Protein AF-A0A838YQ54-F1 (afdb_monomer)

Structure (mmCIF, N/CA/C/O backbone):
data_AF-A0A838YQ54-F1
#
_entry.id   AF-A0A838YQ54-F1
#
loop_
_atom_site.group_PDB
_atom_site.id
_atom_site.type_symbol
_atom_site.label_atom_id
_atom_site.label_alt_id
_atom_site.label_comp_id
_atom_site.label_asym_id
_atom_site.label_entity_id
_atom_site.label_seq_id
_atom_site.pdbx_PDB_ins_code
_atom_site.Cartn_x
_atom_site.Cartn_y
_atom_site.Cartn_z
_atom_site.occupancy
_atom_site.B_iso_or_equiv
_atom_site.auth_seq_id
_atom_site.auth_comp_id
_atom_site.auth_asym_id
_atom_site.auth_atom_id
_atom_site.pdbx_PDB_model_num
ATOM 1 N N . MET A 1 1 ? -20.524 3.853 6.469 1.00 82.69 1 MET A N 1
ATOM 2 C CA . MET A 1 1 ? -19.826 4.681 7.485 1.00 82.69 1 MET A CA 1
ATOM 3 C C . MET A 1 1 ? -20.019 4.197 8.916 1.00 82.69 1 MET A C 1
ATOM 5 O O . MET A 1 1 ? -19.014 4.138 9.607 1.00 82.69 1 MET A O 1
ATOM 9 N N . ARG A 1 2 ? -21.242 3.840 9.356 1.00 90.31 2 ARG A N 1
ATOM 10 C CA . ARG A 1 2 ? -21.509 3.380 10.739 1.00 90.31 2 ARG A CA 1
ATOM 11 C C . ARG A 1 2 ? -20.528 2.310 11.221 1.00 90.31 2 ARG A C 1
ATOM 13 O O . ARG A 1 2 ? -19.829 2.557 12.180 1.00 90.31 2 ARG A O 1
ATOM 20 N N . ALA A 1 3 ? -20.305 1.264 10.422 1.00 94.25 3 ALA A N 1
ATOM 21 C CA . ALA A 1 3 ? -19.349 0.197 10.737 1.00 94.25 3 ALA A CA 1
ATOM 22 C C . ALA A 1 3 ? -17.947 0.671 11.196 1.00 94.25 3 ALA A C 1
ATOM 24 O O . ALA A 1 3 ? -17.3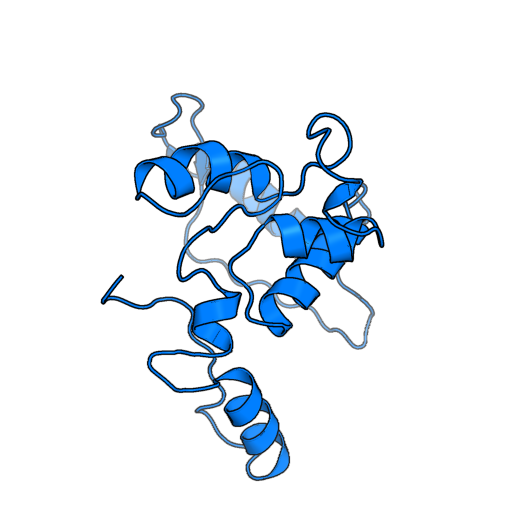47 0.043 12.058 1.00 94.25 3 ALA A O 1
ATOM 25 N N . TYR A 1 4 ? -17.418 1.771 10.641 1.00 96.00 4 TYR A N 1
ATOM 26 C CA . TYR A 1 4 ? -16.141 2.342 11.091 1.00 96.00 4 TYR A CA 1
ATOM 27 C C . TYR A 1 4 ? -16.275 3.085 12.428 1.00 96.00 4 TYR A C 1
ATOM 29 O O . TYR A 1 4 ? -15.428 2.916 13.297 1.00 96.00 4 TYR A O 1
ATOM 37 N N . LEU A 1 5 ? -17.324 3.899 12.590 1.00 96.12 5 LEU A N 1
ATOM 38 C CA . LEU A 1 5 ? -17.555 4.682 13.809 1.00 96.12 5 LEU A CA 1
ATOM 39 C C . LEU A 1 5 ? -17.919 3.783 14.993 1.00 96.12 5 LEU A C 1
ATOM 41 O O . LEU A 1 5 ? -17.334 3.944 16.055 1.00 96.12 5 LEU A O 1
ATOM 45 N N . ASP A 1 6 ? -18.783 2.794 14.772 1.00 97.00 6 ASP A N 1
ATOM 46 C CA . ASP A 1 6 ? -19.198 1.819 15.782 1.00 97.00 6 ASP A CA 1
ATOM 47 C C . ASP A 1 6 ? -17.983 1.018 16.293 1.00 97.00 6 ASP A C 1
ATOM 49 O O . ASP A 1 6 ? -17.859 0.753 17.485 1.00 97.00 6 ASP A O 1
ATOM 53 N N . LEU A 1 7 ? -17.034 0.673 15.406 1.00 97.38 7 LEU A N 1
ATOM 54 C CA . LEU A 1 7 ? -15.790 0.011 15.808 1.00 97.38 7 LEU A CA 1
ATOM 55 C C . LEU A 1 7 ? -14.899 0.928 16.657 1.00 97.38 7 LEU A C 1
ATOM 57 O O . LEU A 1 7 ? -14.306 0.470 17.632 1.00 97.38 7 LEU A O 1
ATOM 61 N N . LEU A 1 8 ? -14.777 2.207 16.292 1.00 96.75 8 LEU A N 1
ATOM 62 C CA . LEU A 1 8 ? -14.005 3.162 17.089 1.00 96.75 8 LEU A CA 1
ATOM 63 C C . LEU A 1 8 ? -14.623 3.365 18.474 1.00 96.75 8 LEU A C 1
ATOM 65 O O . LEU A 1 8 ? -13.893 3.340 19.460 1.00 96.75 8 LEU A O 1
ATOM 69 N N . GLU A 1 9 ? -15.942 3.536 18.546 1.00 97.69 9 GLU A N 1
ATOM 70 C CA . GLU A 1 9 ? -16.687 3.665 19.801 1.00 97.69 9 GLU A CA 1
ATOM 71 C C . GLU A 1 9 ? -16.490 2.425 20.677 1.00 97.69 9 GLU A C 1
ATOM 73 O O . GLU A 1 9 ? -16.056 2.544 21.821 1.00 97.69 9 GLU A O 1
ATOM 78 N N . TYR A 1 10 ? -16.637 1.228 20.102 1.00 97.88 10 TYR A N 1
ATOM 79 C CA . TYR A 1 10 ? -16.378 -0.020 20.816 1.00 97.88 10 TYR A CA 1
ATOM 80 C C . TYR A 1 10 ? -14.953 -0.098 21.378 1.00 97.88 10 TYR A C 1
ATOM 82 O O . TYR A 1 10 ? -14.775 -0.498 22.529 1.00 97.88 10 TYR A O 1
ATOM 90 N N . ILE A 1 11 ? -13.933 0.272 20.592 1.00 97.81 11 ILE A N 1
ATOM 91 C CA . ILE A 1 11 ? -12.534 0.269 21.051 1.00 97.81 11 ILE A CA 1
ATOM 92 C C . ILE A 1 11 ? -12.337 1.267 22.195 1.00 97.81 11 ILE A C 1
ATOM 94 O O . ILE A 1 11 ? -11.635 0.945 23.147 1.00 97.81 11 ILE A O 1
ATOM 98 N N . LEU A 1 12 ? -12.944 2.452 22.129 1.00 97.44 12 LEU A N 1
ATOM 99 C CA . LEU A 1 12 ? -12.824 3.464 23.182 1.00 97.44 12 LEU A CA 1
ATOM 100 C C . LEU A 1 12 ? -13.498 3.034 24.490 1.00 97.44 12 LEU A C 1
ATOM 102 O O . LEU A 1 12 ? -12.970 3.320 25.561 1.00 97.44 12 LEU A O 1
ATOM 106 N N . GLU A 1 13 ? -14.637 2.350 24.408 1.00 97.81 13 GLU A N 1
ATOM 107 C CA . GLU A 1 13 ? -15.409 1.926 25.581 1.00 97.81 13 GLU A CA 1
ATOM 108 C C . GLU A 1 13 ? -14.914 0.612 26.197 1.00 97.81 13 GLU A C 1
ATOM 110 O O . GLU A 1 13 ? -14.925 0.460 27.417 1.00 97.81 13 GLU A O 1
ATOM 115 N N . ASN A 1 14 ? -14.491 -0.344 25.365 1.00 97.56 14 ASN A N 1
ATOM 116 C CA . ASN A 1 14 ? -14.231 -1.731 25.774 1.00 97.56 14 ASN A CA 1
ATOM 117 C C . ASN A 1 14 ? -12.789 -2.189 25.506 1.00 97.56 14 ASN A C 1
ATOM 119 O O . ASN A 1 14 ? -12.447 -3.342 25.774 1.00 97.56 14 ASN A O 1
ATOM 123 N N . GLY A 1 15 ? -11.949 -1.340 24.913 1.00 96.94 15 GLY A N 1
ATOM 124 C CA . GLY A 1 15 ? -10.582 -1.697 24.558 1.00 96.94 15 GLY A CA 1
ATOM 125 C C . GLY A 1 15 ? -9.650 -1.792 25.763 1.00 96.94 15 GLY A C 1
ATOM 126 O O . GLY A 1 15 ? -9.796 -1.108 26.773 1.00 96.94 15 GLY A O 1
ATOM 127 N N . GLU A 1 16 ? -8.631 -2.633 25.629 1.00 95.94 16 GLU A N 1
ATOM 128 C CA . GLU A 1 16 ? -7.562 -2.764 26.610 1.00 95.94 16 GLU A CA 1
ATOM 129 C C . GLU A 1 16 ? -6.501 -1.689 26.373 1.00 95.94 16 GLU A C 1
ATOM 131 O O . GLU A 1 16 ? -5.988 -1.550 25.254 1.00 95.94 16 GLU A O 1
ATOM 136 N N . VAL A 1 17 ? -6.125 -0.977 27.438 1.00 94.38 17 VAL A N 1
ATOM 137 C CA . VAL A 1 17 ? -4.977 -0.066 27.422 1.00 94.38 17 VAL A CA 1
ATOM 138 C C . VAL A 1 17 ? -3.695 -0.894 27.415 1.00 94.38 17 VAL A C 1
ATOM 140 O O . VAL A 1 17 ? -3.468 -1.710 28.310 1.00 94.38 17 VAL A O 1
ATOM 143 N N . LYS A 1 18 ? -2.850 -0.685 26.408 1.00 89.75 18 LYS A N 1
ATOM 144 C CA . LYS A 1 18 ? -1.565 -1.368 26.244 1.00 89.75 18 LYS A CA 1
ATOM 145 C C . LYS A 1 18 ? -0.453 -0.356 26.093 1.00 89.75 18 LYS A C 1
ATOM 147 O O . LYS A 1 18 ? -0.590 0.622 25.360 1.00 89.75 18 LYS A O 1
ATOM 152 N N . ASP A 1 19 ? 0.659 -0.633 26.758 1.00 87.06 19 ASP A N 1
ATOM 153 C CA . ASP A 1 19 ? 1.901 0.070 26.478 1.00 87.06 19 ASP A CA 1
ATOM 154 C C . ASP A 1 19 ? 2.442 -0.378 25.111 1.00 87.06 19 ASP A C 1
ATOM 156 O O . ASP A 1 19 ? 2.221 -1.519 24.689 1.00 87.06 19 ASP A O 1
ATOM 160 N N . ASP A 1 20 ? 3.111 0.519 24.391 1.00 79.75 20 ASP A N 1
ATOM 161 C CA . ASP A 1 20 ? 3.604 0.254 23.040 1.00 79.75 20 ASP A CA 1
ATOM 162 C C . ASP A 1 20 ? 5.093 0.580 22.877 1.00 79.75 20 ASP A C 1
ATOM 164 O O . ASP A 1 20 ? 5.713 1.291 23.667 1.00 79.75 20 ASP A O 1
ATOM 168 N N . ARG A 1 21 ? 5.703 0.042 21.813 1.00 77.06 21 ARG A N 1
ATOM 169 C CA . ARG A 1 21 ? 7.134 0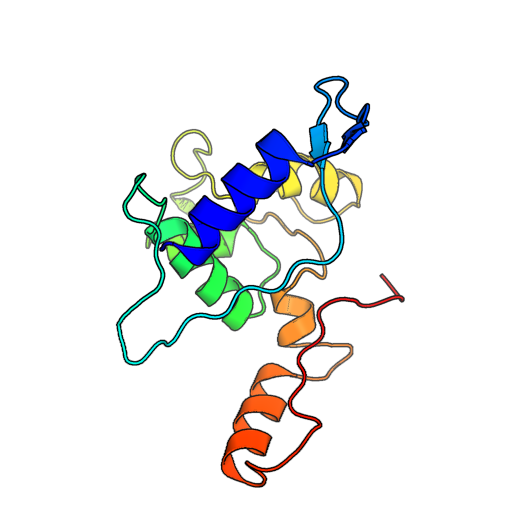.236 21.514 1.00 77.06 21 ARG A CA 1
ATOM 170 C C . ARG A 1 21 ? 7.505 1.718 21.345 1.00 77.06 21 ARG A C 1
ATOM 172 O O . ARG A 1 21 ? 8.665 2.083 21.519 1.00 77.06 21 ARG A O 1
ATOM 179 N N . THR A 1 22 ? 6.534 2.557 20.992 1.00 78.81 22 THR A N 1
ATOM 180 C CA . THR A 1 22 ? 6.680 4.002 20.785 1.00 78.81 22 THR A CA 1
ATOM 181 C C . THR A 1 22 ? 6.480 4.834 22.054 1.00 78.81 22 THR A C 1
ATOM 183 O O . THR A 1 22 ? 6.655 6.049 21.991 1.00 78.81 22 THR A O 1
ATOM 186 N N . LYS A 1 23 ? 6.166 4.213 23.203 1.00 79.88 23 LYS A N 1
ATOM 187 C CA . LYS A 1 23 ? 5.871 4.869 24.494 1.00 79.88 23 LYS A CA 1
ATOM 188 C C . LYS A 1 23 ? 4.723 5.883 24.439 1.00 79.88 23 LYS A C 1
ATOM 190 O O . LYS A 1 23 ? 4.661 6.798 25.256 1.00 79.88 23 LYS A O 1
ATOM 195 N N . THR A 1 24 ? 3.846 5.757 23.448 1.00 87.75 24 THR A N 1
ATOM 196 C CA . THR A 1 24 ? 2.642 6.592 23.312 1.00 87.75 24 THR A CA 1
ATOM 197 C C . THR A 1 24 ? 1.443 5.906 23.963 1.00 87.75 24 THR A C 1
ATOM 199 O O . THR A 1 24 ? 0.563 6.580 24.495 1.00 87.75 24 THR A O 1
ATOM 202 N N . GLY A 1 25 ? 1.451 4.570 23.987 1.00 87.75 25 GLY A N 1
ATOM 203 C CA . GLY A 1 25 ? 0.347 3.757 24.476 1.00 87.75 25 GLY A CA 1
ATOM 204 C C . GLY A 1 25 ? -0.786 3.644 23.454 1.00 87.75 25 GLY A C 1
ATOM 205 O O . GLY A 1 25 ? -0.965 4.485 22.572 1.00 87.75 25 GLY A O 1
ATOM 206 N N . THR A 1 26 ? -1.572 2.577 23.568 1.00 93.44 26 THR A N 1
ATOM 207 C CA . THR A 1 26 ? -2.699 2.283 22.673 1.00 93.44 26 THR A CA 1
ATOM 208 C C . THR A 1 26 ? -3.914 1.800 23.456 1.00 93.44 26 THR A C 1
ATOM 210 O O . THR A 1 26 ? -3.776 1.179 24.506 1.00 93.44 26 THR A O 1
ATOM 213 N N . ILE A 1 27 ? -5.112 2.057 22.927 1.00 95.56 27 ILE A N 1
ATOM 214 C CA . ILE A 1 27 ? -6.343 1.368 23.333 1.00 95.56 27 ILE A CA 1
ATOM 215 C C . IL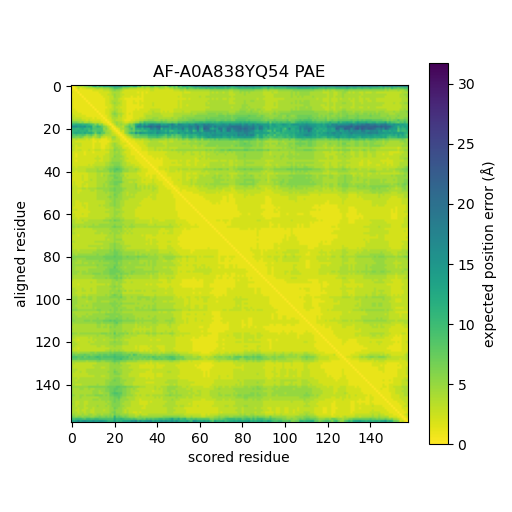E A 1 27 ? -6.671 0.394 22.207 1.00 95.56 27 ILE A C 1
ATOM 217 O O . ILE A 1 27 ? -6.787 0.802 21.050 1.00 95.56 27 ILE A O 1
ATOM 221 N N . SER A 1 28 ? -6.746 -0.898 22.515 1.00 94.88 28 SER A N 1
ATOM 222 C CA . SER A 1 28 ? -6.795 -1.943 21.491 1.00 94.88 28 SER A CA 1
ATOM 223 C C . SER A 1 28 ? -7.874 -2.983 21.756 1.00 94.88 28 SER A C 1
ATOM 225 O O . SER A 1 28 ? -8.212 -3.293 22.895 1.00 94.88 28 SER A O 1
ATOM 227 N N . SER A 1 29 ? -8.381 -3.574 20.679 1.00 96.25 29 SER A N 1
ATOM 228 C CA . SER A 1 29 ? -9.255 -4.741 20.721 1.00 96.25 29 SER A CA 1
ATOM 229 C C . SER A 1 29 ? -8.922 -5.662 19.544 1.00 96.25 29 SER A C 1
ATOM 231 O O . SER A 1 29 ? -8.533 -5.182 18.477 1.00 96.25 29 SER A O 1
ATOM 233 N N . PHE A 1 30 ? -9.027 -6.979 19.735 1.00 96.62 30 PHE A N 1
ATOM 234 C CA . PHE A 1 30 ? -8.611 -7.984 18.752 1.00 96.62 30 PHE A CA 1
ATOM 235 C C . PHE A 1 30 ? -9.807 -8.748 18.176 1.00 96.62 30 PHE A C 1
ATOM 237 O O . PHE A 1 30 ? -10.708 -9.134 18.912 1.00 96.62 30 PHE A O 1
ATOM 244 N N . GLY A 1 31 ? -9.765 -9.022 16.867 1.00 96.06 31 GLY A N 1
ATOM 245 C CA . GLY A 1 31 ? -10.749 -9.869 16.189 1.00 96.06 31 GLY A CA 1
ATOM 246 C C . GLY A 1 31 ? -12.026 -9.136 15.776 1.00 96.06 31 GLY A C 1
ATOM 247 O O . GLY A 1 31 ? -13.107 -9.453 16.259 1.00 96.06 31 GLY A O 1
ATOM 248 N N . HIS A 1 32 ? -11.912 -8.194 14.837 1.00 96.81 32 HIS A N 1
ATOM 249 C CA . HIS A 1 32 ? -13.049 -7.440 14.296 1.00 96.81 32 HIS A CA 1
ATOM 250 C C . HIS A 1 32 ? -13.262 -7.729 12.814 1.00 96.81 32 HIS A C 1
ATOM 252 O O . HIS A 1 32 ? -12.305 -7.940 12.070 1.00 96.81 32 HIS A O 1
ATOM 258 N N . GLN A 1 33 ? -14.517 -7.693 12.367 1.00 97.06 33 GLN A N 1
ATOM 259 C CA . GLN A 1 33 ? -14.870 -7.830 10.956 1.00 97.06 33 GLN A CA 1
ATOM 260 C C . GLN A 1 33 ? -15.859 -6.740 10.557 1.00 97.06 33 GLN A C 1
ATOM 262 O O . GLN A 1 33 ? -16.945 -6.641 11.123 1.00 97.06 33 GLN A O 1
ATOM 267 N N . LEU A 1 34 ? -15.507 -5.968 9.532 1.00 96.12 34 LEU A N 1
ATOM 268 C CA . LEU A 1 34 ? -16.386 -4.966 8.936 1.00 96.12 34 LEU A CA 1
ATOM 269 C C . LEU A 1 34 ? -16.940 -5.481 7.606 1.00 96.12 34 LEU A C 1
ATOM 271 O O . LEU A 1 34 ? -16.279 -6.241 6.898 1.00 96.12 34 LEU A O 1
ATOM 275 N N . LYS A 1 35 ? -18.155 -5.056 7.259 1.00 95.44 35 LYS A N 1
ATOM 276 C CA . LYS A 1 35 ? -18.792 -5.345 5.970 1.00 95.44 35 LYS A CA 1
ATOM 277 C C . LYS A 1 35 ? -19.296 -4.045 5.354 1.00 95.44 35 LYS A C 1
ATOM 279 O O . LYS A 1 35 ? -19.866 -3.211 6.054 1.00 95.44 35 LYS A O 1
ATOM 284 N N . PHE A 1 36 ? -19.096 -3.899 4.049 1.00 95.81 36 PHE A N 1
ATOM 285 C CA . PHE A 1 36 ? -19.554 -2.755 3.267 1.00 95.81 36 PHE A CA 1
ATOM 286 C C . PHE A 1 36 ? -20.198 -3.274 1.983 1.00 95.81 36 PHE A C 1
ATOM 288 O O . PHE A 1 36 ? -19.565 -4.042 1.260 1.00 95.81 36 PHE A O 1
ATOM 295 N N . ASP A 1 37 ? -21.437 -2.868 1.714 1.00 95.62 37 ASP A N 1
ATOM 296 C CA . ASP A 1 37 ? -22.072 -3.106 0.421 1.00 95.62 37 ASP A CA 1
ATOM 297 C C . ASP A 1 37 ? -21.608 -2.020 -0.557 1.00 95.62 37 ASP A C 1
ATOM 299 O O . ASP A 1 37 ? -21.817 -0.831 -0.321 1.00 95.62 37 ASP A O 1
ATOM 303 N N . LEU A 1 38 ? -20.920 -2.425 -1.627 1.00 96.38 38 LEU A N 1
ATOM 304 C CA . LEU A 1 38 ? -20.391 -1.493 -2.625 1.00 96.38 38 LEU A CA 1
ATOM 305 C C . LEU A 1 38 ? -21.450 -1.051 -3.648 1.00 96.38 38 LEU A C 1
ATOM 307 O O . LEU A 1 38 ? -21.189 -0.125 -4.415 1.00 96.38 38 LEU A O 1
ATOM 311 N N . SER A 1 39 ? -22.631 -1.680 -3.667 1.00 97.44 39 SER A N 1
ATOM 312 C CA . SER A 1 39 ? -23.765 -1.237 -4.489 1.00 97.44 39 SER A CA 1
ATOM 313 C C . SER A 1 39 ? -24.453 0.008 -3.917 1.00 97.44 39 SER A C 1
ATOM 315 O O . SER A 1 39 ? -24.936 0.839 -4.683 1.00 97.44 39 SER A O 1
ATOM 317 N N . ASP A 1 40 ? -24.388 0.196 -2.594 1.00 95.62 40 ASP A N 1
ATOM 318 C CA . ASP A 1 40 ? -24.867 1.399 -1.896 1.00 95.62 40 ASP A CA 1
ATOM 319 C C . ASP A 1 40 ? -23.939 2.613 -2.094 1.00 95.62 40 ASP A C 1
ATOM 321 O O . ASP A 1 40 ? -24.323 3.758 -1.840 1.00 95.62 40 ASP A O 1
ATOM 325 N N . GLY A 1 41 ? -22.696 2.382 -2.528 1.00 95.38 41 GLY A N 1
ATOM 326 C CA . GLY A 1 41 ? -21.707 3.420 -2.799 1.00 95.38 41 GLY A CA 1
ATOM 327 C C . GLY A 1 41 ? -20.285 3.033 -2.396 1.00 95.38 41 GLY A C 1
ATOM 328 O O . GLY A 1 41 ? -19.989 1.901 -2.020 1.00 95.38 41 GLY A O 1
ATOM 329 N N . PHE A 1 42 ? -19.369 4.001 -2.466 1.00 95.31 42 PHE A N 1
ATOM 330 C CA . PHE A 1 42 ? -17.966 3.782 -2.114 1.00 95.31 42 PHE A CA 1
ATOM 331 C C . PHE A 1 42 ? -17.711 4.109 -0.629 1.00 95.31 42 PHE A C 1
ATOM 333 O O . PHE A 1 42 ? -17.966 5.242 -0.214 1.00 95.31 42 PHE A O 1
ATOM 340 N N . PRO A 1 43 ? -17.169 3.182 0.186 1.00 95.25 43 PRO A N 1
ATOM 341 C CA . PRO A 1 43 ? -17.055 3.337 1.638 1.00 95.25 43 PRO A CA 1
ATOM 342 C C . PRO A 1 43 ? -15.885 4.238 2.080 1.00 95.25 43 PRO A C 1
ATOM 344 O O . PRO A 1 43 ? -15.278 4.005 3.126 1.00 95.25 43 PRO A O 1
ATOM 347 N N . ALA A 1 44 ? -15.567 5.289 1.320 1.00 94.56 44 ALA A N 1
ATOM 348 C CA . ALA A 1 44 ? -14.686 6.349 1.796 1.00 94.56 44 ALA A CA 1
ATOM 349 C C . ALA A 1 44 ? -15.332 7.055 2.994 1.00 94.56 44 ALA A C 1
ATOM 351 O O . ALA A 1 44 ? -16.496 7.456 2.946 1.00 94.56 44 ALA A O 1
ATOM 352 N N . VAL A 1 45 ? -14.573 7.228 4.076 1.00 93.19 45 VAL A N 1
ATOM 353 C CA . VAL A 1 45 ? -15.038 8.029 5.213 1.00 93.19 45 VAL A CA 1
ATOM 354 C C . VAL A 1 45 ? -15.196 9.488 4.787 1.00 93.19 45 VAL A C 1
ATOM 356 O O . VAL A 1 45 ? -14.324 10.040 4.118 1.00 9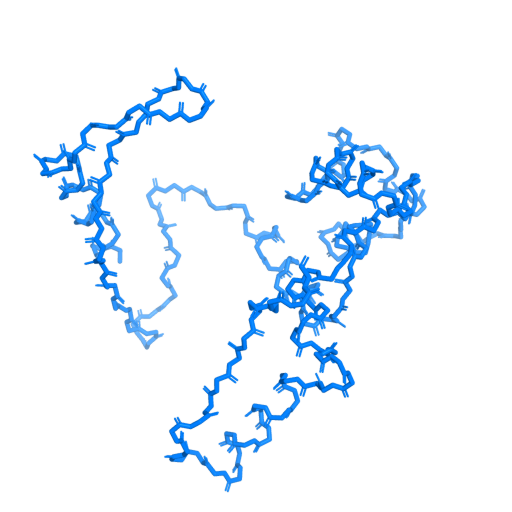3.19 45 VAL A O 1
ATOM 359 N N . THR A 1 46 ? -16.303 10.116 5.182 1.00 93.75 46 THR A N 1
ATOM 360 C CA . THR A 1 46 ? -16.574 11.537 4.895 1.00 93.75 46 THR A CA 1
ATOM 361 C C . THR A 1 46 ? -16.461 12.424 6.131 1.00 93.75 46 THR A C 1
ATOM 363 O O . THR A 1 46 ? -16.466 13.645 6.018 1.00 93.75 46 THR A O 1
ATOM 366 N N . THR A 1 47 ? -16.314 11.826 7.317 1.00 94.69 47 THR A N 1
ATOM 367 C CA . THR A 1 47 ? -16.128 12.540 8.590 1.00 94.69 47 THR A CA 1
ATOM 368 C C . THR A 1 47 ? -14.765 13.226 8.697 1.00 94.69 47 THR A C 1
ATOM 370 O O . THR A 1 47 ? -14.559 14.048 9.585 1.00 94.69 47 THR A O 1
ATOM 373 N N . LYS A 1 48 ? -13.834 12.909 7.788 1.00 94.44 48 LYS A N 1
ATOM 374 C CA . LYS A 1 48 ? -12.564 13.610 7.590 1.00 94.44 48 LYS A CA 1
ATOM 375 C C . LYS A 1 48 ? -12.099 13.470 6.142 1.00 94.44 48 LYS A C 1
ATOM 377 O O . LYS A 1 48 ? -12.408 12.480 5.484 1.00 94.44 48 LYS A O 1
ATOM 382 N N . SER A 1 49 ? -11.310 14.429 5.669 1.00 95.56 49 SER A N 1
ATOM 383 C CA . SER A 1 49 ? -10.715 14.374 4.331 1.00 95.56 49 SER A CA 1
ATOM 384 C C . SER A 1 49 ? -9.696 13.238 4.202 1.00 95.56 49 SER A C 1
ATOM 386 O O . SER A 1 49 ? -8.888 13.005 5.102 1.00 95.56 49 SER A O 1
ATOM 388 N N . LEU A 1 50 ? -9.697 12.566 3.048 1.00 95.31 50 LEU A N 1
ATOM 389 C CA . LEU A 1 50 ? -8.724 11.535 2.688 1.00 95.31 50 LEU A CA 1
ATOM 390 C C . LEU A 1 50 ? -7.673 12.086 1.721 1.00 95.31 50 LEU A C 1
ATOM 392 O O . LEU A 1 50 ? -7.991 12.843 0.803 1.00 95.31 50 LEU A O 1
ATOM 396 N N . ALA A 1 51 ? -6.426 11.631 1.857 1.00 95.88 51 ALA A N 1
ATOM 397 C CA . ALA A 1 51 ? -5.354 11.899 0.897 1.00 95.88 51 ALA A CA 1
ATOM 398 C C . ALA A 1 51 ? -5.522 11.051 -0.385 1.00 95.88 51 ALA A C 1
ATOM 400 O O . ALA A 1 51 ? -4.677 10.222 -0.722 1.00 95.88 51 ALA A O 1
ATOM 401 N N . TRP A 1 52 ? -6.630 11.255 -1.103 1.00 96.06 52 TRP A N 1
ATOM 402 C CA . TRP A 1 52 ? -7.127 10.364 -2.159 1.00 96.06 52 TRP A CA 1
ATOM 403 C C . TRP A 1 52 ? -6.118 10.079 -3.276 1.00 96.06 52 TRP A C 1
ATOM 405 O O . TRP A 1 52 ? -5.909 8.926 -3.643 1.00 96.06 52 TRP A O 1
ATOM 415 N N . LYS A 1 53 ? -5.428 11.114 -3.777 1.00 97.06 53 LYS A N 1
ATOM 416 C CA . LYS A 1 53 ? -4.393 10.942 -4.811 1.00 97.06 53 LYS A CA 1
ATOM 417 C C . LYS A 1 53 ? -3.272 10.001 -4.357 1.00 97.06 53 LYS A C 1
ATOM 419 O O . LYS A 1 53 ? -2.744 9.256 -5.175 1.00 97.06 53 LYS A O 1
ATOM 424 N N . GLY A 1 54 ? -2.928 10.014 -3.068 1.00 97.75 54 GLY A N 1
ATOM 425 C CA . GLY A 1 54 ? -1.948 9.099 -2.486 1.00 97.75 54 GLY A CA 1
ATOM 426 C C . GLY A 1 54 ? -2.423 7.652 -2.503 1.00 97.75 54 GLY A C 1
ATOM 427 O O . GLY A 1 54 ? -1.721 6.801 -3.025 1.00 97.75 54 GLY A O 1
ATOM 428 N N . VAL A 1 55 ? -3.646 7.408 -2.028 1.00 97.62 55 VAL A N 1
ATOM 429 C CA . VAL A 1 55 ? -4.251 6.064 -1.998 1.00 97.62 55 VAL A CA 1
ATOM 430 C C . VAL A 1 55 ? -4.343 5.459 -3.403 1.00 97.62 55 VAL A C 1
ATOM 432 O O . VAL A 1 55 ? -3.956 4.316 -3.622 1.00 97.62 55 VAL A O 1
ATOM 435 N N . VAL A 1 56 ? -4.823 6.235 -4.382 1.00 98.12 56 VAL A N 1
ATOM 436 C CA . VAL A 1 56 ? -4.965 5.751 -5.765 1.00 98.12 56 VAL A CA 1
ATOM 437 C C . VAL A 1 56 ? -3.602 5.486 -6.409 1.00 98.12 56 VAL A C 1
ATOM 439 O O . VAL A 1 56 ? -3.427 4.455 -7.052 1.00 98.12 56 VAL A O 1
ATOM 442 N N . SER A 1 57 ? -2.634 6.394 -6.242 1.00 98.69 57 SER A N 1
ATOM 443 C CA . SER A 1 57 ? -1.292 6.209 -6.818 1.00 98.69 57 SER A CA 1
ATOM 444 C C . SER A 1 57 ? -0.555 5.013 -6.219 1.00 98.69 57 SER A C 1
ATOM 446 O O . SER A 1 57 ? 0.089 4.281 -6.963 1.00 98.69 57 SER A O 1
ATOM 448 N N . GLU A 1 58 ? -0.710 4.761 -4.919 1.00 98.69 58 GLU A N 1
ATOM 449 C CA . GLU A 1 58 ? -0.163 3.580 -4.246 1.00 98.69 58 GLU A CA 1
ATOM 450 C C . GLU A 1 58 ? -0.759 2.279 -4.797 1.00 98.69 58 GLU A C 1
ATOM 452 O O . GLU A 1 58 ? -0.013 1.369 -5.155 1.00 98.69 58 GLU A O 1
ATOM 457 N N . LEU A 1 59 ? -2.085 2.206 -4.965 1.00 98.62 59 LEU A N 1
ATOM 458 C CA . LEU A 1 59 ? -2.724 1.031 -5.562 1.00 98.62 59 LEU A CA 1
ATOM 459 C C . LEU A 1 59 ? -2.229 0.773 -6.994 1.00 98.62 59 LEU A C 1
ATOM 461 O O . LEU A 1 59 ? -1.964 -0.372 -7.356 1.00 98.62 59 LEU A O 1
ATOM 465 N N . LEU A 1 60 ? -2.089 1.822 -7.811 1.00 98.75 60 LEU A N 1
ATOM 466 C CA . LEU A 1 60 ? -1.562 1.697 -9.174 1.00 98.75 60 LEU A CA 1
ATOM 467 C C . LEU A 1 60 ? -0.102 1.232 -9.184 1.00 98.75 60 LEU A C 1
ATOM 469 O O . LEU A 1 60 ? 0.259 0.392 -10.002 1.00 98.75 60 LEU A O 1
ATOM 473 N N . TRP A 1 61 ? 0.716 1.736 -8.264 1.00 98.81 61 TRP A N 1
ATOM 474 C CA . TRP A 1 61 ? 2.109 1.329 -8.097 1.00 98.81 61 TRP A CA 1
ATOM 475 C C . TRP A 1 61 ? 2.240 -0.141 -7.662 1.00 98.81 61 TRP A C 1
ATOM 477 O O . TRP A 1 61 ? 3.029 -0.887 -8.246 1.00 98.81 61 TRP A O 1
ATOM 487 N N . PHE A 1 62 ? 1.398 -0.611 -6.732 1.00 98.69 62 PHE A N 1
ATOM 488 C CA . PHE A 1 62 ? 1.323 -2.036 -6.386 1.00 98.69 62 PHE A CA 1
ATOM 489 C C . PHE A 1 62 ? 0.885 -2.893 -7.571 1.00 98.69 62 PHE A C 1
ATOM 491 O O . PHE A 1 62 ? 1.479 -3.937 -7.835 1.00 98.69 62 PHE A O 1
ATOM 498 N N . LEU A 1 63 ? -0.136 -2.452 -8.311 1.00 98.50 63 LEU A N 1
ATOM 499 C CA . LEU A 1 63 ? -0.591 -3.157 -9.505 1.00 98.50 63 LEU A CA 1
ATOM 500 C C . LEU A 1 63 ? 0.464 -3.156 -10.608 1.00 98.50 63 LEU A C 1
ATOM 502 O O . LEU A 1 63 ? 0.490 -4.116 -11.364 1.00 98.50 63 LEU A O 1
ATOM 506 N N . GLU A 1 64 ? 1.337 -2.154 -10.706 1.00 98.19 64 GLU A N 1
ATOM 507 C CA . GLU A 1 64 ? 2.484 -2.147 -11.626 1.00 98.19 64 GLU A CA 1
ATOM 508 C C . GLU A 1 64 ? 3.558 -3.171 -11.221 1.00 98.19 64 GLU A C 1
ATOM 510 O O . GLU A 1 64 ? 4.237 -3.716 -12.089 1.00 98.19 64 GLU A O 1
ATOM 515 N N . GLY A 1 65 ? 3.653 -3.501 -9.931 1.00 98.31 65 GLY A N 1
ATOM 516 C CA . GLY A 1 65 ? 4.618 -4.462 -9.392 1.00 98.31 65 GLY A CA 1
ATOM 517 C C . GLY A 1 65 ? 5.971 -3.856 -9.029 1.00 98.31 65 GLY A C 1
ATOM 518 O O . GLY A 1 65 ? 6.948 -4.587 -8.896 1.00 98.31 65 GLY A O 1
ATOM 519 N N . SER A 1 66 ? 6.043 -2.530 -8.907 1.00 98.12 66 SER A N 1
ATOM 520 C CA . SER A 1 66 ? 7.281 -1.813 -8.606 1.00 98.12 66 SER A CA 1
ATOM 521 C C . SER A 1 66 ? 7.611 -1.839 -7.105 1.00 98.12 66 SER A C 1
ATOM 523 O O . SER A 1 66 ? 6.718 -1.900 -6.259 1.00 98.12 66 SER A O 1
ATOM 525 N N . SER A 1 67 ? 8.908 -1.786 -6.792 1.00 97.81 67 SER A N 1
ATOM 526 C CA . SER A 1 67 ? 9.488 -1.592 -5.454 1.00 97.81 67 SER A CA 1
ATOM 527 C C . SER A 1 67 ? 10.160 -0.227 -5.278 1.00 97.81 67 SER A C 1
ATOM 529 O O . SER A 1 67 ? 10.590 0.107 -4.176 1.00 97.81 67 SER A O 1
ATOM 531 N N . ASP A 1 68 ? 10.215 0.580 -6.340 1.00 98.56 68 ASP A N 1
ATOM 532 C CA . ASP A 1 68 ? 10.863 1.890 -6.352 1.00 98.56 68 ASP A CA 1
ATOM 533 C C . ASP A 1 68 ? 9.874 2.988 -5.945 1.00 98.56 68 ASP A C 1
ATOM 535 O O . ASP A 1 68 ? 8.945 3.325 -6.686 1.00 98.56 68 ASP A O 1
ATOM 539 N N . GLU A 1 69 ? 10.094 3.604 -4.789 1.00 98.50 69 GLU A N 1
ATOM 540 C CA . GLU A 1 69 ? 9.275 4.707 -4.286 1.00 98.50 69 GLU A CA 1
ATOM 541 C C . GLU A 1 69 ? 9.296 5.924 -5.225 1.00 98.50 69 GLU A C 1
ATOM 543 O O . GLU A 1 69 ? 8.288 6.633 -5.338 1.00 98.50 69 GLU A O 1
ATOM 548 N N . ARG A 1 70 ? 10.376 6.153 -5.992 1.00 98.56 70 ARG A N 1
ATOM 549 C CA . ARG A 1 70 ? 10.376 7.254 -6.970 1.00 98.56 70 ARG A CA 1
ATOM 550 C C . ARG A 1 70 ? 9.391 7.003 -8.100 1.00 98.56 70 ARG A C 1
ATOM 552 O O . ARG A 1 70 ? 8.813 7.965 -8.603 1.00 98.56 70 ARG A O 1
ATOM 559 N N . ARG A 1 71 ? 9.123 5.742 -8.454 1.00 98.62 71 ARG A N 1
ATOM 560 C CA . ARG A 1 71 ? 8.069 5.398 -9.416 1.00 98.62 71 ARG A CA 1
ATOM 561 C C . ARG A 1 71 ? 6.676 5.732 -8.876 1.00 98.62 71 ARG A C 1
ATOM 563 O O . ARG A 1 71 ? 5.858 6.284 -9.612 1.00 98.62 71 ARG A O 1
ATOM 570 N N . LEU A 1 72 ? 6.422 5.491 -7.589 1.00 98.75 72 LEU A N 1
ATOM 571 C CA . LEU A 1 72 ? 5.189 5.936 -6.930 1.00 98.75 72 LEU A CA 1
ATOM 572 C C . LEU A 1 72 ? 5.032 7.464 -7.008 1.00 98.75 72 LEU A C 1
ATOM 574 O O . LEU A 1 72 ? 3.947 7.963 -7.322 1.00 98.75 72 LEU A O 1
ATOM 578 N N . ALA A 1 73 ? 6.108 8.220 -6.782 1.00 98.62 73 ALA A N 1
ATOM 579 C CA . ALA A 1 73 ? 6.076 9.675 -6.909 1.00 98.62 73 ALA A CA 1
ATOM 580 C C . ALA A 1 73 ? 5.733 10.128 -8.341 1.00 98.62 73 ALA A C 1
ATOM 582 O O . ALA A 1 73 ? 4.915 11.034 -8.512 1.00 98.62 73 ALA A O 1
ATOM 583 N N . GLU A 1 74 ? 6.279 9.475 -9.372 1.00 98.69 74 GLU A N 1
ATOM 584 C CA . GLU A 1 74 ? 5.929 9.758 -10.773 1.00 98.69 74 GLU A CA 1
ATOM 585 C C . GLU A 1 74 ? 4.427 9.584 -11.030 1.00 98.69 74 GLU A C 1
ATOM 587 O O . GLU A 1 74 ? 3.803 10.465 -11.623 1.00 98.69 74 GLU A O 1
ATOM 592 N N . ILE A 1 75 ? 3.826 8.497 -10.530 1.00 98.62 75 ILE A N 1
ATOM 593 C CA . ILE A 1 75 ? 2.384 8.227 -10.661 1.00 98.62 75 ILE A CA 1
ATOM 594 C C . ILE A 1 75 ? 1.563 9.287 -9.912 1.00 98.62 75 ILE A C 1
ATOM 596 O O . ILE A 1 75 ? 0.599 9.832 -10.451 1.00 98.62 75 ILE A O 1
ATOM 600 N N . ARG A 1 76 ? 1.940 9.607 -8.670 1.00 98.50 76 ARG A N 1
ATOM 601 C CA . ARG A 1 76 ? 1.213 10.552 -7.806 1.00 98.50 76 ARG A CA 1
ATOM 602 C C . ARG A 1 76 ? 1.222 11.981 -8.344 1.00 98.50 76 ARG A C 1
ATOM 604 O O . ARG A 1 76 ? 0.202 12.671 -8.269 1.00 98.50 76 ARG A O 1
ATOM 611 N N . TYR A 1 77 ? 2.375 12.439 -8.824 1.00 98.31 77 TYR A N 1
ATOM 612 C CA . TYR A 1 77 ? 2.599 13.828 -9.233 1.00 98.31 77 TYR A CA 1
ATOM 613 C C . TYR A 1 77 ? 2.510 14.042 -10.744 1.00 98.31 77 TYR A C 1
ATOM 615 O O . TYR A 1 77 ? 2.496 15.193 -11.180 1.00 98.31 77 TYR A O 1
ATOM 623 N N . ASN A 1 78 ? 2.409 12.962 -11.525 1.00 97.88 78 ASN A N 1
ATOM 624 C CA . ASN A 1 78 ? 2.356 12.974 -12.986 1.00 97.88 78 ASN A CA 1
ATOM 625 C C . ASN A 1 78 ? 3.504 13.789 -13.607 1.00 97.88 78 ASN A C 1
ATOM 627 O O . ASN A 1 78 ? 3.296 14.698 -14.413 1.00 97.88 78 ASN A O 1
ATOM 631 N N . LYS A 1 79 ? 4.725 13.497 -13.160 1.00 98.31 79 LYS A N 1
ATOM 632 C CA . LYS A 1 79 ? 5.968 14.181 -13.536 1.00 98.31 79 LYS A CA 1
ATOM 633 C C . LYS A 1 79 ? 7.109 13.170 -13.616 1.00 98.31 79 LYS A C 1
ATOM 635 O O . LYS A 1 79 ? 7.066 12.186 -12.880 1.00 98.31 79 LYS A O 1
ATOM 640 N N . PRO A 1 80 ? 8.136 13.403 -14.448 1.00 97.94 80 PRO A N 1
ATOM 641 C CA . PRO A 1 80 ? 9.312 12.543 -14.470 1.00 97.94 80 PRO A CA 1
ATOM 642 C C . PRO A 1 80 ? 10.094 12.666 -13.157 1.00 97.94 80 PRO A C 1
ATOM 644 O O . PRO A 1 80 ? 10.246 13.764 -12.616 1.00 97.94 80 PRO A O 1
ATOM 647 N N . ARG A 1 81 ? 10.664 11.559 -12.664 1.00 96.94 81 ARG A N 1
ATOM 648 C CA . ARG A 1 81 ? 11.455 11.522 -11.415 1.00 96.94 81 ARG A CA 1
ATOM 649 C C . ARG A 1 81 ? 12.594 12.542 -11.353 1.00 96.94 81 ARG A C 1
ATOM 651 O O . ARG A 1 81 ? 12.967 12.970 -10.265 1.00 96.94 81 ARG A O 1
ATOM 658 N N . SER A 1 82 ? 13.123 12.975 -12.500 1.00 97.25 82 SER A N 1
ATOM 659 C CA . SER A 1 82 ? 14.146 14.025 -12.588 1.00 97.25 82 SER A CA 1
ATOM 660 C C . SER A 1 82 ? 13.690 15.369 -12.010 1.00 97.25 82 SER A C 1
ATOM 662 O O . SER A 1 82 ? 14.530 16.123 -11.524 1.00 97.25 82 SER A O 1
ATOM 664 N N . GLU A 1 83 ? 12.385 15.655 -12.028 1.00 98.25 83 GLU A N 1
ATOM 665 C CA . GLU A 1 83 ? 11.770 16.872 -11.476 1.00 98.25 83 GLU A CA 1
ATOM 666 C C . GLU A 1 83 ? 11.298 16.714 -10.021 1.00 98.25 83 GLU A C 1
ATOM 668 O O . GLU A 1 83 ? 10.856 17.682 -9.407 1.00 98.25 83 GL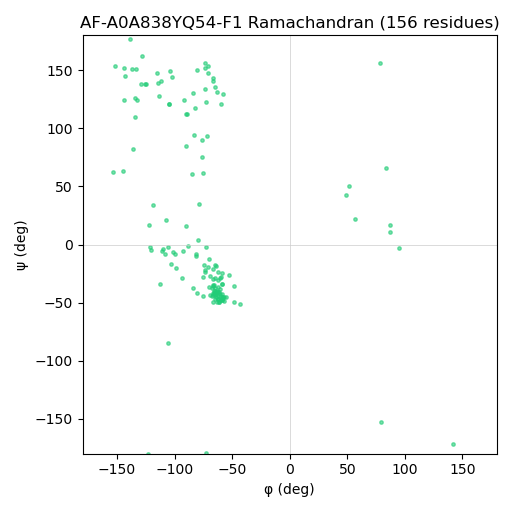U A O 1
ATOM 673 N N . LEU A 1 84 ? 11.372 15.506 -9.456 1.00 98.12 84 LEU A N 1
ATOM 674 C CA . LEU A 1 84 ? 10.739 15.160 -8.180 1.00 98.12 84 LEU A CA 1
ATOM 675 C C . LEU A 1 84 ? 11.741 14.997 -7.029 1.00 98.12 84 LEU A C 1
ATOM 677 O O . LEU A 1 84 ? 11.437 14.330 -6.047 1.00 98.12 84 LEU A O 1
ATOM 681 N N . LYS A 1 85 ? 12.942 15.569 -7.142 1.00 97.62 85 LYS A N 1
ATOM 682 C CA . LYS A 1 85 ? 14.021 15.380 -6.153 1.00 97.62 85 LYS A CA 1
ATOM 683 C C . LYS A 1 85 ? 13.795 16.135 -4.837 1.00 97.62 85 LYS A C 1
ATOM 685 O O . LYS A 1 85 ? 14.341 15.757 -3.810 1.00 97.62 85 LYS A O 1
ATOM 690 N N . ASP A 1 86 ? 12.993 17.200 -4.863 1.00 97.69 86 ASP A N 1
ATOM 691 C CA . ASP A 1 86 ? 12.654 17.982 -3.671 1.00 97.69 86 ASP A CA 1
ATOM 692 C C . ASP A 1 86 ? 11.616 17.237 -2.811 1.00 97.69 86 ASP A C 1
ATOM 694 O O . ASP A 1 86 ? 10.403 17.387 -2.992 1.00 97.69 86 ASP A O 1
ATOM 698 N N . LEU A 1 87 ? 12.098 16.415 -1.875 1.00 96.75 87 LEU A N 1
ATOM 699 C CA . LEU A 1 87 ? 11.257 15.589 -1.000 1.00 96.75 87 LEU A CA 1
ATOM 700 C C . LEU A 1 87 ? 10.362 16.410 -0.061 1.00 96.75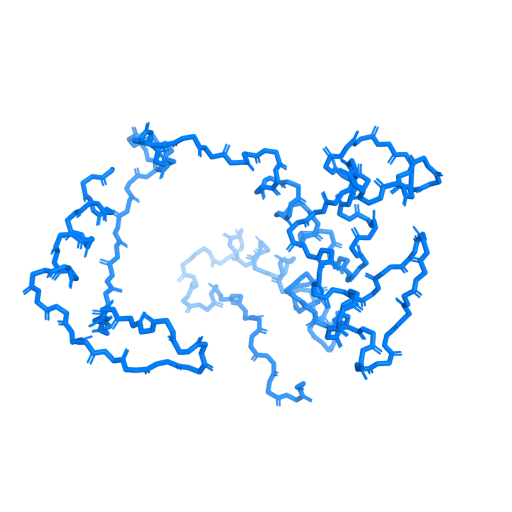 87 LEU A C 1
ATOM 702 O O . LEU A 1 87 ? 9.344 15.897 0.392 1.00 96.75 87 LEU A O 1
ATOM 706 N N . SER A 1 88 ? 10.658 17.696 0.163 1.00 96.81 88 SER A N 1
ATOM 707 C CA . SER A 1 88 ? 9.754 18.577 0.918 1.00 96.81 88 SER A CA 1
ATOM 708 C C . SER A 1 88 ? 8.428 18.834 0.187 1.00 96.81 88 SER A C 1
ATOM 710 O O . SER A 1 88 ? 7.428 19.185 0.813 1.00 96.81 88 SER A O 1
ATOM 712 N N . LYS A 1 89 ? 8.400 18.632 -1.139 1.00 97.31 89 LYS A N 1
ATOM 713 C CA . LYS A 1 89 ? 7.220 18.817 -2.002 1.00 97.31 89 LYS A CA 1
ATOM 714 C C . LYS A 1 89 ? 6.694 17.505 -2.579 1.00 97.31 89 LYS A C 1
ATOM 716 O O . LYS A 1 89 ? 5.487 17.357 -2.786 1.00 97.31 89 LYS A O 1
ATOM 721 N N . PHE A 1 90 ? 7.601 16.575 -2.868 1.00 98.00 90 PHE A N 1
ATOM 722 C CA . PHE A 1 90 ? 7.333 15.372 -3.658 1.00 98.00 90 PHE A CA 1
ATOM 723 C C . PHE A 1 90 ? 7.578 14.069 -2.888 1.00 98.00 90 PHE A C 1
ATOM 725 O O . PHE A 1 90 ? 8.012 13.069 -3.476 1.00 98.00 90 PHE A O 1
ATOM 732 N N . SER A 1 91 ? 7.301 14.086 -1.583 1.00 97.62 91 SER A N 1
ATOM 733 C CA . SER A 1 91 ? 7.238 12.885 -0.756 1.00 97.62 91 SER A CA 1
ATOM 734 C C . SER A 1 91 ? 5.972 12.067 -1.025 1.00 97.62 91 SER A C 1
ATOM 736 O O . SER A 1 91 ? 4.936 12.552 -1.492 1.00 97.62 91 SER A O 1
ATOM 738 N N . THR A 1 92 ? 6.055 10.784 -0.723 1.00 98.38 92 THR A N 1
ATOM 739 C CA . THR A 1 92 ? 4.947 9.837 -0.757 1.00 98.38 92 THR A CA 1
ATOM 740 C C . THR A 1 92 ? 4.794 9.193 0.618 1.00 98.38 92 THR A C 1
ATOM 742 O O . THR A 1 92 ? 5.533 9.498 1.550 1.00 98.38 92 THR A O 1
ATOM 745 N N . ILE A 1 93 ? 3.819 8.294 0.754 1.00 98.19 93 ILE A N 1
ATOM 746 C CA . ILE A 1 93 ? 3.606 7.554 2.002 1.00 98.19 93 ILE A CA 1
ATOM 747 C C . ILE A 1 93 ? 4.779 6.618 2.350 1.00 98.19 93 ILE A C 1
ATOM 749 O O . ILE A 1 93 ? 4.919 6.251 3.509 1.00 98.19 93 ILE A O 1
ATOM 753 N N . TRP A 1 94 ? 5.644 6.288 1.380 1.00 98.50 94 TRP A N 1
ATOM 754 C CA . TRP A 1 94 ? 6.769 5.364 1.552 1.00 98.50 94 TRP A CA 1
ATOM 755 C C . TRP A 1 94 ? 8.147 6.038 1.617 1.00 98.50 94 TRP A C 1
ATOM 757 O O . TRP A 1 94 ? 9.142 5.337 1.804 1.00 98.50 94 TRP A O 1
ATOM 767 N N . THR A 1 95 ? 8.245 7.368 1.468 1.00 98.25 95 THR A N 1
ATOM 768 C CA . THR A 1 95 ? 9.549 8.063 1.419 1.00 98.25 95 THR A CA 1
ATOM 769 C C . THR A 1 95 ? 10.382 7.791 2.674 1.00 98.25 95 THR A C 1
ATOM 771 O O . THR A 1 95 ? 11.532 7.374 2.563 1.00 98.25 95 THR A O 1
ATOM 774 N N . ASP A 1 96 ? 9.786 7.932 3.862 1.00 97.94 96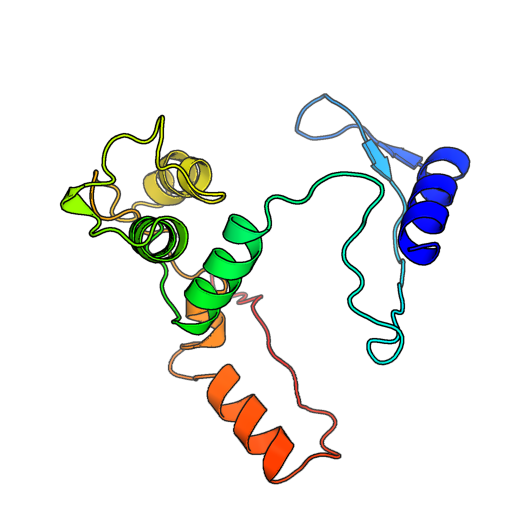 ASP A N 1
ATOM 775 C CA . ASP A 1 96 ? 10.494 7.714 5.129 1.00 97.94 96 ASP A CA 1
ATOM 776 C C . ASP A 1 96 ? 10.894 6.244 5.321 1.00 97.94 96 ASP A C 1
ATOM 778 O O . ASP A 1 96 ? 11.958 5.952 5.867 1.00 97.94 96 ASP A O 1
ATOM 782 N N . ASN A 1 97 ? 10.078 5.295 4.854 1.00 98.12 97 ASN A N 1
ATOM 783 C CA . ASN A 1 97 ? 10.422 3.875 4.902 1.00 98.12 97 ASN A CA 1
ATOM 784 C C . ASN A 1 97 ? 11.617 3.557 4.000 1.00 98.12 97 ASN A C 1
ATOM 786 O O . ASN A 1 97 ? 12.510 2.822 4.421 1.00 98.12 97 ASN A O 1
ATOM 790 N N . ALA A 1 98 ? 11.665 4.128 2.794 1.00 98.00 98 ALA A N 1
ATOM 791 C CA . ALA A 1 98 ? 12.784 3.934 1.879 1.00 98.00 98 ALA A CA 1
ATOM 792 C C . ALA A 1 98 ? 14.077 4.560 2.424 1.00 98.00 98 ALA A C 1
ATOM 794 O O . ALA A 1 98 ? 15.137 3.933 2.366 1.00 98.00 98 ALA A O 1
ATOM 795 N N . ASP A 1 99 ? 13.992 5.774 2.977 1.00 98.12 99 ASP A N 1
ATOM 796 C CA . ASP A 1 99 ? 15.148 6.544 3.463 1.00 98.12 99 ASP A CA 1
ATOM 797 C C . ASP A 1 99 ? 15.740 6.020 4.767 1.00 98.12 99 ASP A C 1
ATOM 799 O O . ASP A 1 99 ? 16.925 6.244 5.029 1.00 98.12 99 ASP A O 1
ATOM 803 N N . ASN A 1 100 ? 14.947 5.274 5.535 1.00 97.44 100 ASN A N 1
ATOM 804 C CA . ASN A 1 100 ? 15.383 4.625 6.762 1.00 97.44 100 ASN A CA 1
ATOM 805 C C . ASN A 1 100 ? 15.554 3.116 6.553 1.00 97.44 100 ASN A C 1
ATOM 807 O O . ASN A 1 100 ? 16.650 2.659 6.241 1.00 97.44 100 ASN A O 1
ATOM 811 N N . GLN A 1 101 ? 14.472 2.343 6.679 1.00 96.75 101 GLN A N 1
ATOM 812 C CA . GLN A 1 101 ? 14.519 0.879 6.675 1.00 96.75 101 GLN A CA 1
ATOM 813 C C . GLN A 1 101 ? 15.045 0.309 5.352 1.00 96.75 101 GLN A C 1
ATOM 815 O O . GLN A 1 101 ? 15.909 -0.560 5.369 1.00 96.75 101 GLN A O 1
ATOM 820 N N . GLY A 1 102 ? 14.559 0.796 4.206 1.00 97.31 102 GLY A N 1
ATOM 821 C CA . GLY A 1 102 ? 15.003 0.306 2.896 1.00 97.31 102 GLY A CA 1
ATOM 822 C C . GLY A 1 102 ? 16.510 0.493 2.704 1.00 97.31 102 GLY A C 1
ATOM 823 O O . GLY A 1 102 ? 17.228 -0.439 2.342 1.00 97.31 102 GLY A O 1
ATOM 824 N N . LYS A 1 103 ? 17.009 1.682 3.048 1.00 97.19 103 LYS A N 1
ATOM 825 C CA . LYS A 1 103 ? 18.439 1.999 3.032 1.00 97.19 103 LYS A CA 1
ATOM 826 C C . LYS A 1 103 ? 19.248 1.160 4.028 1.00 97.19 103 LYS A C 1
ATOM 828 O O . LYS A 1 103 ? 20.333 0.706 3.675 1.00 97.19 103 LYS A O 1
ATOM 833 N N . GLU A 1 104 ? 18.752 0.952 5.247 1.00 97.94 104 GLU A N 1
ATOM 834 C CA . GLU A 1 104 ? 19.409 0.127 6.275 1.00 97.94 104 GLU A CA 1
ATOM 835 C C . GLU A 1 104 ? 19.546 -1.337 5.833 1.00 97.94 104 GLU A C 1
ATOM 837 O O . GLU A 1 104 ? 20.584 -1.957 6.055 1.00 97.94 104 GLU A O 1
ATOM 842 N N . LEU A 1 105 ? 18.542 -1.856 5.123 1.00 97.06 105 LEU A N 1
ATOM 843 C CA . LEU A 1 105 ? 18.556 -3.187 4.510 1.00 97.06 105 LEU A CA 1
ATOM 844 C C . LEU A 1 105 ? 19.466 -3.283 3.269 1.00 97.06 105 LEU A C 1
ATOM 846 O O . LEU A 1 105 ? 19.614 -4.363 2.701 1.00 97.06 105 LEU A O 1
ATOM 850 N N . GLY A 1 106 ? 20.097 -2.182 2.848 1.00 97.81 106 GLY A N 1
ATOM 851 C CA . GLY A 1 106 ? 21.067 -2.154 1.750 1.00 97.81 106 GLY A CA 1
ATOM 852 C C . GLY A 1 106 ? 20.465 -1.959 0.357 1.00 97.81 106 GLY A C 1
ATOM 853 O O . GLY A 1 106 ? 21.181 -2.104 -0.636 1.00 97.81 106 GLY A O 1
ATOM 854 N N . TYR A 1 107 ? 19.179 -1.615 0.252 1.00 98.31 107 TYR A N 1
ATOM 855 C CA . TYR A 1 107 ? 18.554 -1.317 -1.035 1.00 98.31 107 TYR A CA 1
ATOM 856 C C . TYR A 1 107 ? 19.044 0.018 -1.615 1.00 98.31 107 TYR A C 1
ATOM 858 O O . TYR A 1 107 ? 19.461 0.931 -0.897 1.00 98.31 107 TYR A O 1
ATOM 866 N N . ILE A 1 108 ? 18.993 0.138 -2.948 1.00 98.38 108 ILE A N 1
ATOM 867 C CA . ILE A 1 108 ? 19.414 1.352 -3.657 1.00 98.38 108 ILE A CA 1
ATOM 868 C C . ILE A 1 108 ? 18.564 2.531 -3.182 1.00 98.38 108 ILE A C 1
ATOM 870 O O . ILE A 1 108 ? 17.348 2.544 -3.359 1.00 98.38 108 ILE A O 1
ATOM 874 N N . ASN A 1 109 ? 19.220 3.557 -2.642 1.00 98.38 109 ASN A N 1
ATOM 875 C CA . ASN A 1 109 ? 18.571 4.795 -2.238 1.00 98.38 109 ASN A CA 1
ATOM 876 C C . ASN A 1 109 ? 19.378 6.007 -2.728 1.00 98.38 109 ASN A C 1
ATOM 878 O O . ASN A 1 109 ? 20.484 6.283 -2.267 1.00 98.38 109 ASN A O 1
ATOM 882 N N . THR A 1 110 ? 18.809 6.708 -3.702 1.00 97.94 110 THR A N 1
ATOM 883 C CA . THR A 1 110 ? 19.326 7.901 -4.378 1.00 97.94 110 THR A CA 1
ATOM 884 C C . THR A 1 110 ? 18.179 8.899 -4.578 1.00 97.94 110 THR A C 1
ATOM 886 O O . THR A 1 110 ? 17.017 8.595 -4.308 1.00 97.94 110 THR A O 1
ATOM 889 N N . ASP A 1 111 ? 18.465 10.079 -5.129 1.00 96.94 111 ASP A N 1
ATOM 890 C CA . ASP A 1 111 ? 17.426 11.077 -5.431 1.00 96.94 111 ASP A CA 1
ATOM 891 C C . ASP A 1 111 ? 16.388 10.599 -6.463 1.00 96.94 111 ASP A C 1
ATOM 893 O O . ASP A 1 111 ? 15.276 11.125 -6.526 1.00 96.94 111 ASP A O 1
ATOM 897 N N . THR A 1 112 ? 16.750 9.632 -7.312 1.00 97.62 112 THR A N 1
ATOM 898 C CA . THR A 1 112 ? 15.925 9.179 -8.448 1.00 97.62 112 THR A CA 1
ATOM 899 C C . THR A 1 112 ? 15.542 7.704 -8.398 1.00 97.62 112 THR A C 1
ATOM 901 O O . THR A 1 112 ? 14.773 7.261 -9.247 1.00 97.62 112 THR A O 1
ATOM 904 N N . ILE A 1 113 ? 16.047 6.950 -7.426 1.00 98.25 113 ILE A N 1
ATOM 905 C CA . ILE A 1 113 ? 15.720 5.537 -7.201 1.00 98.25 113 ILE A CA 1
ATOM 906 C C . ILE A 1 113 ? 15.708 5.310 -5.696 1.00 98.25 113 ILE A C 1
ATOM 908 O O . ILE A 1 113 ? 16.714 5.598 -5.048 1.00 98.25 113 ILE A O 1
ATOM 912 N N . LYS A 1 114 ? 14.602 4.807 -5.156 1.00 98.44 114 LYS A N 1
ATOM 913 C CA . LYS A 1 114 ? 14.427 4.520 -3.728 1.00 98.44 114 LYS A CA 1
ATOM 914 C C . LYS A 1 114 ? 13.748 3.162 -3.579 1.00 98.44 114 LYS A C 1
ATOM 916 O O . LYS A 1 114 ? 12.531 3.078 -3.449 1.00 98.44 114 LYS A O 1
ATOM 921 N N . GLU A 1 115 ? 14.545 2.106 -3.660 1.00 98.44 115 GLU A N 1
ATOM 922 C CA . GLU A 1 115 ? 14.077 0.724 -3.592 1.00 98.44 115 GLU A CA 1
ATOM 923 C C . GLU A 1 115 ? 13.676 0.343 -2.162 1.00 98.44 115 GLU A C 1
ATOM 925 O O . GLU A 1 115 ? 14.404 0.596 -1.201 1.00 98.44 115 GLU A O 1
ATOM 930 N N . LEU A 1 116 ? 12.514 -0.293 -2.033 1.00 98.00 116 LEU A N 1
ATOM 931 C CA . LEU A 1 116 ? 11.971 -0.796 -0.766 1.00 98.00 116 LEU A CA 1
ATOM 932 C C . LEU A 1 116 ? 12.173 -2.307 -0.587 1.00 98.00 116 LEU A C 1
ATOM 934 O O . LEU A 1 116 ? 11.841 -2.848 0.466 1.00 98.00 116 LEU A O 1
ATOM 938 N N . GLY A 1 117 ? 12.681 -2.992 -1.613 1.00 96.12 117 GLY A N 1
ATOM 939 C CA . GLY A 1 117 ? 12.753 -4.448 -1.636 1.00 96.12 117 GLY A CA 1
ATOM 940 C C . GLY A 1 117 ? 11.412 -5.102 -1.993 1.00 96.12 117 GLY A C 1
ATOM 941 O O . GLY A 1 117 ? 10.598 -4.510 -2.708 1.00 96.12 117 GLY A O 1
ATOM 942 N N . PRO A 1 118 ? 11.155 -6.336 -1.535 1.00 96.31 118 PRO A N 1
ATOM 943 C CA . PRO A 1 118 ? 10.059 -7.165 -2.024 1.00 96.31 118 PRO A CA 1
ATOM 944 C C . PRO A 1 118 ? 8.727 -6.859 -1.311 1.00 96.31 118 PRO A C 1
ATOM 946 O O . PRO A 1 118 ? 8.112 -7.714 -0.672 1.00 96.31 118 PRO A O 1
ATOM 949 N N . VAL A 1 119 ? 8.270 -5.610 -1.442 1.00 97.12 119 VAL A N 1
ATOM 950 C CA . VAL A 1 119 ? 6.993 -5.094 -0.917 1.00 97.12 119 VAL A CA 1
ATOM 951 C C . VAL A 1 119 ? 5.776 -5.616 -1.700 1.00 97.12 119 VAL A C 1
ATOM 953 O O . VAL A 1 119 ? 5.908 -6.380 -2.656 1.00 97.12 119 VAL A O 1
ATOM 956 N N . TYR A 1 120 ? 4.565 -5.191 -1.317 1.00 98.19 120 TYR A N 1
ATOM 957 C CA . TYR A 1 120 ? 3.283 -5.686 -1.845 1.00 98.19 120 TYR A CA 1
ATOM 958 C C . TYR A 1 120 ? 3.240 -5.860 -3.366 1.00 98.19 120 TYR A C 1
ATOM 960 O O . TYR A 1 120 ? 2.881 -6.937 -3.833 1.00 98.19 120 TYR A O 1
ATOM 968 N N . GLY A 1 121 ? 3.628 -4.837 -4.137 1.00 97.62 121 GLY A N 1
ATOM 969 C CA . GLY A 1 121 ? 3.602 -4.905 -5.599 1.00 97.62 121 GLY A CA 1
ATOM 970 C C . GLY A 1 121 ? 4.468 -6.038 -6.153 1.00 97.62 121 GLY A C 1
ATOM 971 O O . GLY A 1 121 ? 4.004 -6.814 -6.991 1.00 97.62 121 GLY A O 1
ATOM 972 N N . VAL A 1 122 ? 5.686 -6.189 -5.627 1.00 97.38 122 VAL A N 1
ATOM 973 C CA . VAL A 1 122 ? 6.600 -7.279 -5.997 1.00 97.38 122 VAL A CA 1
ATOM 974 C C . VAL A 1 122 ? 5.973 -8.629 -5.672 1.00 97.38 122 VAL A C 1
ATOM 976 O O . VAL A 1 122 ? 5.909 -9.489 -6.544 1.00 97.38 122 VAL A O 1
ATOM 979 N N . GLN A 1 123 ? 5.425 -8.805 -4.468 1.00 97.94 123 GLN A N 1
ATOM 980 C CA . GLN A 1 123 ? 4.782 -10.067 -4.081 1.00 97.94 123 GLN A CA 1
ATOM 981 C C . GLN A 1 123 ? 3.553 -10.374 -4.948 1.00 97.94 123 GLN A C 1
ATOM 983 O O . GLN A 1 123 ? 3.334 -11.512 -5.358 1.00 97.94 123 GLN A O 1
ATOM 988 N N . TRP A 1 124 ? 2.741 -9.370 -5.274 1.00 98.44 124 TRP A N 1
ATOM 989 C CA . TRP A 1 124 ? 1.523 -9.541 -6.067 1.00 98.44 124 TRP A CA 1
ATOM 990 C C . TRP A 1 124 ? 1.801 -9.871 -7.533 1.00 98.44 124 TRP A C 1
ATOM 992 O O . TRP A 1 124 ? 1.049 -10.637 -8.141 1.00 98.44 124 TRP A O 1
ATOM 1002 N N . ARG A 1 125 ? 2.855 -9.293 -8.114 1.00 98.31 125 ARG A N 1
ATOM 1003 C CA . ARG A 1 125 ? 3.168 -9.416 -9.546 1.00 98.31 125 ARG A CA 1
ATOM 1004 C C . ARG A 1 125 ? 4.309 -10.389 -9.850 1.00 98.31 125 ARG A C 1
ATOM 1006 O O . ARG A 1 125 ? 4.425 -10.813 -10.996 1.00 98.31 125 ARG A O 1
ATOM 1013 N N . ASN A 1 126 ? 5.119 -10.759 -8.860 1.00 96.69 126 ASN A N 1
ATOM 1014 C CA . ASN A 1 126 ? 6.262 -11.660 -9.006 1.00 96.69 126 ASN A CA 1
ATOM 1015 C C . ASN A 1 126 ? 6.605 -12.409 -7.698 1.00 96.69 126 ASN A C 1
ATOM 1017 O O . ASN A 1 126 ? 7.705 -12.296 -7.157 1.00 96.69 126 ASN A O 1
ATOM 1021 N N . TRP A 1 127 ? 5.681 -13.232 -7.203 1.00 94.25 127 TRP A N 1
ATOM 1022 C CA . TRP A 1 127 ? 5.948 -14.169 -6.110 1.00 94.25 127 TRP A CA 1
ATOM 1023 C C . TRP A 1 127 ? 6.822 -15.324 -6.604 1.00 94.25 127 TRP A C 1
ATOM 1025 O O . TRP A 1 127 ? 6.304 -16.298 -7.159 1.00 94.25 127 TRP A O 1
ATOM 1035 N N . LEU A 1 128 ? 8.145 -15.213 -6.455 1.00 90.56 128 LEU A N 1
ATOM 1036 C CA . LEU A 1 128 ? 9.104 -16.243 -6.889 1.00 90.56 128 LEU A CA 1
ATOM 1037 C C . LEU A 1 128 ? 8.851 -16.710 -8.343 1.00 90.56 128 LEU A C 1
ATOM 1039 O O . LEU A 1 128 ? 8.840 -17.906 -8.634 1.00 90.56 128 LEU A O 1
ATOM 1043 N N . GLY A 1 129 ? 8.575 -15.768 -9.254 1.00 94.12 129 GLY A N 1
ATOM 1044 C CA . GLY A 1 129 ? 8.229 -16.038 -10.657 1.00 94.12 129 GLY A CA 1
ATOM 1045 C C . GLY A 1 129 ? 6.728 -16.102 -10.967 1.00 94.12 129 GLY A C 1
ATOM 1046 O O . GLY A 1 129 ? 6.356 -16.267 -12.129 1.00 94.12 129 GLY A O 1
ATOM 1047 N N . THR A 1 130 ? 5.848 -15.968 -9.969 1.00 96.44 130 THR A N 1
ATOM 1048 C CA . THR A 1 130 ? 4.388 -16.055 -10.146 1.00 96.44 130 THR A CA 1
ATOM 1049 C C . THR A 1 130 ? 3.709 -14.685 -10.098 1.00 96.44 130 THR A C 1
ATOM 1051 O O . THR A 1 130 ? 3.719 -14.012 -9.071 1.00 96.44 130 THR A O 1
ATOM 1054 N N . ASP A 1 131 ? 3.013 -14.311 -11.175 1.00 98.50 131 ASP A N 1
ATOM 1055 C CA . ASP A 1 131 ? 2.104 -13.154 -11.190 1.00 98.50 131 ASP A CA 1
ATOM 1056 C C . ASP A 1 131 ? 0.729 -13.549 -10.623 1.00 98.50 131 ASP A C 1
ATOM 1058 O O . ASP A 1 131 ? -0.135 -14.088 -11.329 1.00 98.50 131 ASP A O 1
ATOM 1062 N N . GLN A 1 132 ? 0.535 -13.310 -9.323 1.00 98.50 132 GLN A N 1
ATOM 1063 C CA . GLN A 1 132 ? -0.685 -13.685 -8.608 1.00 98.50 132 GLN A CA 1
ATOM 1064 C C . GLN A 1 132 ? -1.906 -12.890 -9.094 1.00 98.50 132 GLN A C 1
ATOM 1066 O O . GLN A 1 132 ? -2.991 -13.460 -9.200 1.00 98.50 132 GLN A O 1
ATOM 1071 N N . ILE A 1 133 ? -1.745 -11.608 -9.448 1.00 98.44 133 ILE A N 1
ATOM 1072 C CA . ILE A 1 133 ? -2.838 -10.766 -9.970 1.00 98.44 133 ILE A CA 1
ATOM 1073 C C . ILE A 1 133 ? -3.354 -11.315 -11.296 1.00 98.44 133 ILE A C 1
ATOM 1075 O O . ILE A 1 133 ? -4.561 -11.504 -11.468 1.00 98.44 133 ILE A O 1
ATOM 1079 N N . LYS A 1 134 ? -2.448 -11.613 -12.235 1.00 98.31 134 LYS A N 1
ATOM 1080 C CA . LYS A 1 134 ? -2.829 -12.169 -13.539 1.00 98.31 134 LYS A CA 1
ATOM 1081 C C . LYS A 1 134 ? -3.546 -13.505 -13.379 1.00 98.31 134 LYS A C 1
ATOM 1083 O O . LYS A 1 134 ? -4.575 -13.724 -14.021 1.00 98.31 134 LYS A O 1
ATOM 1088 N N . LYS A 1 135 ? -3.023 -14.377 -12.511 1.00 98.19 135 LYS A N 1
ATOM 1089 C CA . LYS A 1 135 ? -3.642 -15.668 -12.203 1.00 98.19 135 LYS A CA 1
ATOM 1090 C C . LYS A 1 135 ? -5.038 -15.489 -11.600 1.00 98.19 135 LYS A C 1
ATOM 1092 O O . LYS A 1 135 ? -5.981 -16.092 -12.095 1.00 98.19 135 LYS A O 1
ATOM 1097 N N . LEU A 1 136 ? -5.185 -14.628 -10.594 1.00 98.12 136 LEU A N 1
ATOM 1098 C CA . LEU A 1 136 ? -6.460 -14.355 -9.927 1.00 98.12 136 LEU A CA 1
ATOM 1099 C C . LEU A 1 136 ? -7.522 -13.837 -10.905 1.00 98.12 136 LEU A C 1
ATOM 1101 O O . LEU A 1 136 ? -8.633 -14.354 -10.938 1.00 98.12 136 LEU A O 1
ATOM 1105 N N . ILE A 1 137 ? -7.180 -12.851 -11.741 1.00 98.31 137 ILE A N 1
ATOM 1106 C CA . ILE A 1 137 ? -8.106 -12.301 -12.744 1.00 98.31 137 ILE A CA 1
ATOM 1107 C C . ILE A 1 137 ? -8.517 -13.371 -13.758 1.00 98.31 137 ILE A C 1
ATOM 1109 O O . ILE A 1 137 ? -9.679 -13.420 -14.160 1.00 98.31 137 ILE A O 1
ATOM 1113 N N . ASN A 1 138 ? -7.579 -14.212 -14.198 1.00 98.50 138 ASN A N 1
ATOM 1114 C CA . ASN A 1 138 ? -7.895 -15.326 -15.083 1.00 98.50 138 ASN A CA 1
ATOM 1115 C C . ASN A 1 138 ? -8.862 -16.307 -14.410 1.00 98.50 138 ASN A C 1
ATOM 1117 O O . ASN A 1 138 ? -9.889 -16.647 -14.992 1.00 98.50 138 ASN A O 1
ATOM 1121 N N . ASP A 1 139 ? -8.565 -16.713 -13.180 1.00 98.25 139 ASP A N 1
ATOM 1122 C CA . ASP A 1 139 ? -9.349 -17.704 -12.449 1.00 98.25 139 ASP A CA 1
ATOM 1123 C C . ASP A 1 139 ? -10.761 -17.190 -12.134 1.00 98.25 139 ASP A C 1
ATOM 1125 O O . ASP A 1 139 ? -11.713 -17.953 -12.251 1.00 98.25 139 ASP A O 1
ATOM 1129 N N . LEU A 1 140 ? -10.935 -15.894 -11.854 1.00 98.19 140 LEU A N 1
ATOM 1130 C CA . LEU A 1 140 ? -12.258 -15.270 -11.725 1.00 98.19 140 LEU A CA 1
ATOM 1131 C C . LEU A 1 140 ? -13.078 -15.331 -13.024 1.00 98.19 140 LEU A C 1
ATOM 1133 O O . LEU A 1 140 ? -14.302 -15.396 -12.969 1.00 98.19 140 LEU A O 1
ATOM 1137 N N . LYS A 1 141 ? -12.425 -15.315 -14.194 1.00 98.44 141 LYS A N 1
ATOM 1138 C CA . LYS A 1 141 ? -13.101 -15.407 -15.500 1.00 98.44 141 LYS A CA 1
ATOM 1139 C C . LYS A 1 141 ? -13.466 -16.841 -15.872 1.00 98.44 141 LYS A C 1
ATOM 1141 O O . LYS A 1 141 ? -14.536 -17.058 -16.429 1.00 98.44 141 LYS A O 1
ATOM 1146 N N . VAL A 1 142 ? -12.570 -17.799 -15.622 1.00 98.56 142 VAL A N 1
ATOM 1147 C CA . VAL A 1 142 ? -12.735 -19.190 -16.091 1.00 98.56 142 VAL A CA 1
ATOM 1148 C C . VAL A 1 142 ? -13.284 -20.140 -15.025 1.00 98.56 142 VAL A C 1
ATOM 1150 O O . VAL A 1 142 ? -13.792 -21.203 -15.367 1.00 98.56 142 VAL A O 1
ATOM 1153 N N . ASN A 1 143 ? -13.181 -19.783 -13.745 1.00 98.19 143 ASN A N 1
ATOM 1154 C CA . ASN A 1 143 ? -13.646 -20.568 -12.601 1.00 98.19 143 ASN A CA 1
ATOM 1155 C C . ASN A 1 143 ? -14.172 -19.647 -11.476 1.00 98.19 143 ASN A C 1
ATOM 1157 O O . ASN A 1 143 ? -13.593 -19.607 -10.384 1.00 98.19 143 ASN A O 1
ATOM 1161 N N . PRO A 1 144 ? -15.248 -18.877 -11.721 1.00 98.12 144 PRO A N 1
ATOM 1162 C CA . PRO A 1 144 ? -15.738 -17.862 -10.785 1.00 98.12 144 PRO A CA 1
ATOM 1163 C C . PRO A 1 144 ? -16.115 -18.428 -9.406 1.00 98.12 144 PRO A C 1
ATOM 1165 O O . PRO A 1 144 ? -15.831 -17.787 -8.400 1.00 98.12 144 PRO A O 1
ATOM 1168 N N . ASP A 1 145 ? -16.636 -19.658 -9.337 1.00 98.31 145 ASP A N 1
ATOM 1169 C CA . ASP A 1 145 ? -17.043 -20.318 -8.081 1.00 98.31 145 ASP A CA 1
ATOM 1170 C C . ASP A 1 145 ? -15.866 -20.922 -7.286 1.00 98.31 145 ASP A C 1
ATOM 1172 O O . ASP A 1 145 ? -16.035 -21.586 -6.255 1.00 98.31 145 ASP A O 1
ATOM 1176 N N . GLY A 1 146 ? -14.638 -20.713 -7.765 1.00 97.38 146 GLY A N 1
ATOM 1177 C CA . GLY A 1 146 ? -13.422 -21.143 -7.099 1.00 97.38 146 GLY A CA 1
ATOM 1178 C C . GLY A 1 146 ? -13.295 -20.570 -5.684 1.00 97.38 146 GLY A C 1
ATOM 1179 O O . GLY A 1 146 ? -13.334 -19.369 -5.454 1.00 97.38 146 GLY A O 1
ATOM 1180 N N . ARG A 1 147 ? -13.020 -21.438 -4.706 1.00 97.94 147 ARG A N 1
ATOM 1181 C CA . ARG A 1 147 ? -12.748 -21.040 -3.306 1.00 97.94 147 ARG A CA 1
ATOM 1182 C C . ARG A 1 147 ? -11.264 -20.776 -3.022 1.00 97.94 147 ARG A C 1
ATOM 1184 O O . ARG A 1 147 ? -10.832 -20.813 -1.876 1.00 97.94 147 ARG A O 1
ATOM 1191 N N . ARG A 1 148 ? -10.462 -20.606 -4.077 1.00 97.56 148 ARG A N 1
ATOM 1192 C CA . ARG A 1 148 ? -8.994 -20.449 -4.026 1.00 97.56 148 ARG A CA 1
ATOM 1193 C C . ARG A 1 148 ? -8.520 -19.145 -4.673 1.00 97.56 148 ARG A C 1
ATOM 1195 O O . ARG A 1 148 ? -7.342 -19.007 -4.989 1.00 97.56 148 ARG A O 1
ATOM 1202 N N . HIS A 1 149 ? -9.439 -18.202 -4.861 1.00 98.00 149 HIS A N 1
ATOM 1203 C CA . HIS A 1 149 ? -9.176 -16.852 -5.353 1.00 98.00 149 HIS A CA 1
ATOM 1204 C C . HIS A 1 149 ? -8.556 -16.012 -4.234 1.00 98.00 149 HIS A C 1
ATOM 1206 O O . HIS A 1 149 ? -9.233 -15.222 -3.582 1.00 98.00 149 HIS A O 1
ATOM 1212 N N . ILE A 1 150 ? -7.278 -16.262 -3.954 1.00 97.25 150 ILE A N 1
ATOM 1213 C CA . ILE A 1 150 ? -6.532 -15.650 -2.852 1.00 97.25 150 ILE A CA 1
ATOM 1214 C C . ILE A 1 150 ? -5.279 -14.984 -3.418 1.00 97.25 150 ILE A C 1
ATOM 1216 O O . ILE A 1 150 ? -4.594 -15.551 -4.267 1.00 97.25 150 ILE A O 1
ATOM 1220 N N . LEU A 1 151 ? -4.986 -13.793 -2.907 1.00 96.81 151 LEU A N 1
ATOM 1221 C CA . LEU A 1 151 ? -3.745 -13.061 -3.119 1.00 96.81 151 LEU A CA 1
ATOM 1222 C C . LEU A 1 151 ? -3.014 -12.981 -1.775 1.00 96.81 151 LEU A C 1
ATOM 1224 O O . LEU A 1 151 ? -3.619 -12.559 -0.789 1.00 96.81 151 LEU A O 1
ATOM 1228 N N . SER A 1 152 ? -1.742 -13.379 -1.722 1.00 97.06 152 SER A N 1
ATOM 1229 C CA . SER A 1 152 ? -0.922 -13.270 -0.507 1.00 97.06 152 SER A CA 1
ATOM 1230 C C . SER A 1 152 ? 0.222 -12.282 -0.704 1.00 97.06 152 SER A C 1
ATOM 1232 O O . SER A 1 152 ? 0.873 -12.276 -1.746 1.00 97.06 152 SER A O 1
ATOM 1234 N N . ALA A 1 153 ? 0.485 -11.468 0.317 1.00 96.94 153 ALA A N 1
ATOM 1235 C CA . ALA A 1 153 ? 1.686 -10.635 0.406 1.00 96.94 153 ALA A CA 1
ATOM 1236 C C . ALA A 1 153 ? 2.653 -11.105 1.507 1.00 96.94 153 ALA A C 1
ATOM 1238 O O . ALA A 1 153 ? 3.743 -10.559 1.629 1.00 96.94 153 ALA A O 1
ATOM 1239 N N . TRP A 1 154 ? 2.266 -12.100 2.314 1.00 96.88 154 TRP A N 1
ATOM 1240 C CA . TRP A 1 154 ? 3.060 -12.561 3.453 1.00 96.88 154 TRP A CA 1
ATOM 1241 C C . TRP A 1 154 ? 4.017 -13.683 3.046 1.00 96.88 154 TRP A C 1
ATOM 1243 O O . TRP A 1 154 ? 3.677 -14.866 3.152 1.00 96.88 154 TRP A O 1
ATOM 1253 N N . ASN A 1 155 ? 5.187 -13.311 2.528 1.00 94.50 155 ASN A N 1
ATOM 1254 C CA . ASN A 1 155 ? 6.232 -14.244 2.114 1.00 94.50 155 ASN A CA 1
ATOM 1255 C C . ASN A 1 155 ? 7.178 -14.537 3.283 1.00 94.50 155 ASN A C 1
ATOM 1257 O O . ASN A 1 155 ? 7.903 -13.660 3.716 1.00 94.50 155 ASN A O 1
ATOM 1261 N N . VAL A 1 156 ? 7.158 -15.771 3.794 1.00 93.69 156 VAL A N 1
ATOM 1262 C CA . VAL A 1 156 ? 7.922 -16.183 4.991 1.00 93.69 156 VAL A CA 1
ATOM 1263 C C . VAL A 1 156 ? 9.433 -16.260 4.741 1.00 93.69 156 VAL A C 1
ATOM 1265 O O . VAL A 1 156 ? 10.207 -16.284 5.691 1.00 93.69 156 VAL A O 1
ATOM 1268 N N . ASN A 1 157 ? 9.856 -16.344 3.478 1.00 88.00 157 ASN A N 1
ATOM 1269 C CA . ASN A 1 157 ? 11.275 -16.421 3.129 1.00 88.00 157 ASN A CA 1
ATOM 1270 C C . ASN A 1 157 ? 11.969 -15.047 3.118 1.00 88.00 157 ASN A C 1
ATOM 1272 O O . ASN A 1 157 ? 13.186 -15.014 2.948 1.00 88.00 157 ASN A O 1
ATOM 1276 N N . GLU A 1 158 ? 11.202 -13.962 3.259 1.00 77.69 158 GLU A N 1
ATOM 1277 C CA . GLU A 1 158 ? 11.676 -12.576 3.389 1.00 77.69 158 GLU A CA 1
ATOM 1278 C C . GLU A 1 158 ? 11.647 -12.141 4.860 1.00 77.69 158 GLU A C 1
ATOM 1280 O O . GLU A 1 158 ? 12.588 -11.435 5.286 1.00 77.69 158 GLU A O 1
#

Mean predicted aligned error: 3.76 Å

Sequence (158 aa):
MRAYLDLLEYILENGEVKDDRTKTGTISSFGHQLKFDLSDGFPAVTTKSLAWKGVVSELLWFLEGSSDERRLAEIRYNKPRSELKDLSKFSTIWTDNADNQGKELGYINTDTIKELGPVYGVQWRNWLGTDQIKKLINDLKVNPDGRRHILSAWNVNE

Nearest PDB structures (foldseek):
  4dq1-assembly1_B  TM=7.705E-01  e=3.059E-08  Staphylococcus aureus subsp. aureus Mu50
  6qxs-assembly2_D  TM=7.382E-01  e=1.786E-08  Enterococcus faecalis
  4o7u-assembly1_A  TM=7.490E-01  e=2.137E-08  Enterococcus faecalis V583
  4dq1-assembly1_A  TM=7.340E-01  e=2.882E-08  Staphylococcus aureus subsp. aureus Mu50
  1bp6-assembly1_A  TM=7.514E-01  e=1.284E-07  Lacticaseibacillus casei

Solvent-accessible surface area (backbone atoms only — not comparable to full-atom values): 9534 Å² total; per-residue (Å²): 106,64,69,60,52,55,50,52,52,47,30,74,76,71,29,50,79,39,86,46,98,82,75,76,52,44,67,43,75,84,91,83,85,83,82,79,67,67,89,86,41,77,87,70,68,79,95,52,93,72,69,55,63,57,58,54,23,49,54,50,32,32,74,71,28,53,39,38,49,37,58,35,37,23,60,55,68,72,46,63,42,91,79,42,56,56,53,95,79,44,61,57,98,51,47,67,49,23,73,43,58,16,36,75,75,66,35,58,69,57,77,67,42,24,25,53,56,84,42,62,10,25,28,34,49,44,45,94,83,37,41,46,56,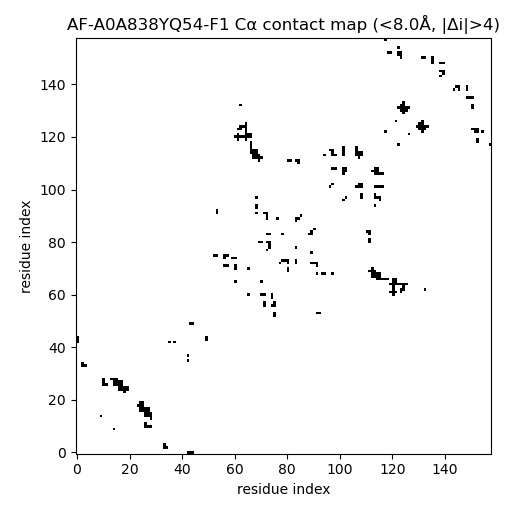62,50,43,58,49,40,53,72,78,42,63,88,53,94,73,79,74,86,68,68,86,60,88,94,112

Secondary structure (DSSP, 8-state):
-HHHHHHHHHHHHHPEEE--TTSS-EEE---------SSS------SS---HHHHHHHHHHHHHT--BHHHHHHHHHTS-GGG---HHHH--TTHHHIIIIIHHTT--BSSS-BB--S-HHHHHH-BTTB-HHHHHHHHHHH-TT-TT-------TT-

InterPro domains:
  IPR000398 Thymidylate synthase [PR00108] (42-63)
  IPR000398 Thymidylate synthase [PR00108] (136-155)
  IPR000398 Thymidylat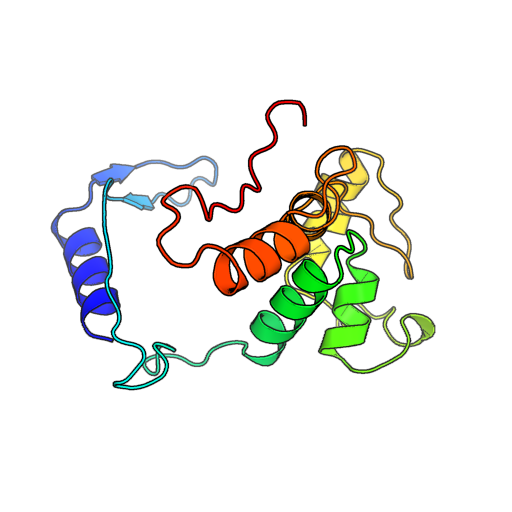e synthase [TIGR03284] (3-158)
  IPR023451 Thymidylate synthase/dCMP hydroxymethylase domain [PF00303] (3-158)
  IPR023451 Thymidylate synthase/dCMP hydroxymethylase domain [cd00351] (4-158)
  IPR036926 Thymidylate synthase/dCMP hydroxymethylase superfamily [G3DSA:3.30.572.10] (1-158)
  IPR036926 Thymidylate synthase/dCMP hydroxymethylase superfamily [SSF55831] (1-157)
  IPR045097 Thymidylate synthase/dCMP hydroxymethylase [PTHR11548] (3-157)

pLDDT: mean 96.19, std 4.02, range [77.06, 98.81]

Organism: NCBI:txid2030880

Radius of gyration: 19.09 Å; Cα contacts (8 Å, |Δi|>4): 179; chains: 1; bounding box: 46×40×44 Å

Foldseek 3Di:
DCQVVVVVVCLVVPFDWDQDPVRPIDGDDDDDDGDDDCVVHDPDDPVDDDPVLQVVLVVVCLQVLDQWQLSSLCSSVVDQLVVQLPCVPRPGPCNVVQVPVVVVVPHDDDSRTRGNPCANSNQCCPVPHDNLVVVLVVCCVVPVVDPPSDRDGDDPVD